Protein AF-A0A820PBW8-F1 (afdb_monomer_lite)

Sequence (135 aa):
ANCTGKIYVFSTTLPIAVAPGKLSNRDDKKLLGTDKEKVLLAPINNVYTKLGEECAQNGCAVDLFVFPNNYLDIATIGEVCRVSGGQIYKFNYFSIENDGERLLDDLKRNFQRSTAFDALMRVRTSSGIRPIDFL

InterPro domains:
  IPR006896 Sec23/Sec24, trunk domain [PF04811] (2-111)
  IPR036465 von Willebrand factor A-like domain superfamily [G3DSA:3.40.50.410] (1-113)
  IPR036465 von Willebrand factor A-like domain superfamily [SSF53300] (2-107)
  IPR050550 SEC23/SEC24 family, SEC24 subfamily [PTHR13803] (3-134)

Structure (mmCIF, N/CA/C/O backbone):
data_AF-A0A820PBW8-F1
#
_entry.id   AF-A0A820PBW8-F1
#
loop_
_atom_site.group_PDB
_atom_site.id
_atom_site.type_symbol
_atom_site.label_atom_id
_atom_site.label_alt_id
_atom_site.label_comp_id
_atom_site.label_asym_id
_atom_site.label_entity_id
_atom_site.label_seq_id
_atom_site.pdbx_PDB_ins_code
_atom_site.Cartn_x
_atom_site.Cartn_y
_atom_site.Cartn_z
_atom_site.occupancy
_atom_site.B_iso_or_equiv
_atom_site.auth_seq_id
_atom_site.auth_comp_id
_atom_site.auth_asym_id
_atom_site.auth_atom_id
_atom_site.pdbx_PDB_model_num
ATOM 1 N N . ALA A 1 1 ? -24.339 -0.159 -0.307 1.00 50.66 1 ALA A N 1
ATOM 2 C CA . ALA A 1 1 ? -24.122 -0.917 0.940 1.00 50.66 1 ALA A CA 1
ATOM 3 C C . ALA A 1 1 ? -23.081 -0.163 1.754 1.00 50.66 1 ALA A C 1
ATOM 5 O O . ALA A 1 1 ? -22.103 0.266 1.161 1.00 50.66 1 ALA A O 1
ATOM 6 N N . ASN A 1 2 ? -23.328 0.074 3.044 1.00 76.88 2 ASN A N 1
ATOM 7 C CA . ASN A 1 2 ? -22.437 0.839 3.922 1.00 76.88 2 ASN A CA 1
ATOM 8 C C . ASN A 1 2 ? -21.607 -0.153 4.753 1.00 76.88 2 ASN A C 1
ATOM 10 O O . ASN A 1 2 ? -21.951 -0.448 5.894 1.00 76.88 2 ASN A O 1
ATOM 14 N N . CYS A 1 3 ? -20.622 -0.790 4.119 1.00 91.50 3 CYS A N 1
ATOM 15 C CA . CYS A 1 3 ? -19.820 -1.855 4.718 1.00 91.50 3 CYS A CA 1
ATOM 16 C C . CYS A 1 3 ? -18.333 -1.517 4.657 1.00 91.50 3 CYS A C 1
ATOM 18 O O . CYS A 1 3 ? -17.863 -0.923 3.688 1.00 91.50 3 CYS A O 1
ATOM 20 N N . THR A 1 4 ? -17.607 -1.950 5.680 1.00 96.12 4 THR A N 1
ATOM 21 C CA . THR A 1 4 ? -16.154 -1.835 5.765 1.00 96.12 4 THR A CA 1
ATOM 22 C C . THR A 1 4 ? -15.489 -2.942 4.948 1.00 96.12 4 THR A C 1
ATOM 24 O O . THR A 1 4 ? -16.124 -3.948 4.610 1.00 96.12 4 THR A O 1
ATOM 27 N N . GLY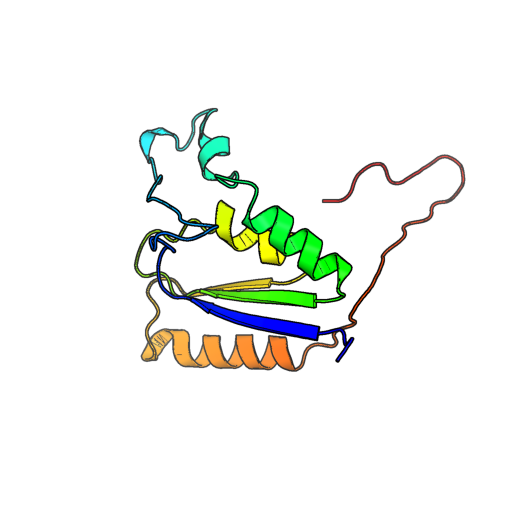 A 1 5 ? -14.217 -2.774 4.590 1.00 95.62 5 GLY A N 1
ATOM 28 C CA . GLY A 1 5 ? -13.552 -3.782 3.774 1.00 95.62 5 GLY A CA 1
ATOM 29 C C . GLY A 1 5 ? -12.132 -3.455 3.349 1.00 95.62 5 GLY A C 1
ATOM 30 O O . GLY A 1 5 ? -11.475 -2.553 3.868 1.00 95.62 5 GLY A O 1
ATOM 31 N N . LYS A 1 6 ? -11.645 -4.251 2.396 1.00 96.56 6 LYS A N 1
ATOM 32 C CA . LYS A 1 6 ? -10.300 -4.155 1.834 1.00 96.56 6 LYS A CA 1
ATOM 33 C C . LYS A 1 6 ? -10.353 -4.228 0.316 1.00 96.56 6 LYS A C 1
ATOM 35 O O . LYS A 1 6 ? -11.017 -5.108 -0.228 1.00 96.56 6 LYS A O 1
ATOM 40 N N . ILE A 1 7 ? -9.616 -3.351 -0.352 1.00 97.19 7 ILE A N 1
ATOM 41 C CA . ILE A 1 7 ? -9.431 -3.363 -1.802 1.00 97.19 7 ILE A CA 1
ATOM 42 C C . ILE A 1 7 ? -8.041 -3.919 -2.103 1.00 97.19 7 ILE A C 1
ATOM 44 O O . ILE A 1 7 ? -7.043 -3.412 -1.597 1.00 97.19 7 ILE A O 1
ATOM 48 N N . TYR A 1 8 ? -7.986 -4.941 -2.953 1.00 97.81 8 TYR A N 1
ATOM 49 C CA . TYR A 1 8 ? -6.746 -5.506 -3.478 1.00 97.81 8 TYR A CA 1
ATOM 50 C C . TYR A 1 8 ? -6.507 -4.943 -4.878 1.00 97.81 8 TYR A C 1
ATOM 52 O O . TYR A 1 8 ? -7.243 -5.260 -5.813 1.00 97.81 8 TYR A O 1
ATOM 60 N N . VAL A 1 9 ? -5.500 -4.086 -5.022 1.00 97.88 9 VAL A N 1
ATOM 61 C CA . VAL A 1 9 ? -5.174 -3.420 -6.285 1.00 97.88 9 VAL A CA 1
ATOM 62 C C . VAL A 1 9 ? -3.928 -4.053 -6.882 1.00 97.88 9 VAL A C 1
ATOM 64 O O . VAL A 1 9 ? -2.881 -4.076 -6.246 1.00 97.88 9 VAL A O 1
ATOM 67 N N . PHE A 1 10 ? -4.022 -4.512 -8.127 1.00 97.75 10 PHE A N 1
ATOM 68 C CA . PHE A 1 10 ? -2.895 -5.057 -8.882 1.00 97.75 10 PHE A CA 1
ATOM 69 C C . PHE A 1 10 ? -2.489 -4.049 -9.962 1.00 97.75 10 PHE A C 1
ATOM 71 O O . PHE A 1 10 ? -3.317 -3.675 -10.791 1.00 97.75 10 PHE A O 1
ATOM 78 N N . SER A 1 11 ? -1.241 -3.577 -9.944 1.00 95.75 11 SER A N 1
ATOM 79 C CA . SER A 1 11 ? -0.758 -2.537 -10.866 1.00 95.75 11 SER A CA 1
ATOM 80 C C . SER A 1 11 ? 0.656 -2.816 -11.372 1.00 95.75 11 SER A C 1
ATOM 82 O O . SER A 1 11 ? 1.494 -3.361 -10.662 1.00 95.75 11 SER A O 1
ATOM 84 N N . THR A 1 12 ? 0.947 -2.444 -12.613 1.00 95.31 12 THR A N 1
ATOM 85 C CA . THR A 1 12 ? 2.209 -2.793 -13.294 1.00 95.31 12 THR A CA 1
ATOM 86 C C . THR A 1 12 ? 3.031 -1.567 -13.690 1.00 95.31 12 THR A C 1
ATOM 88 O O . THR A 1 12 ? 4.261 -1.618 -13.708 1.00 95.31 12 THR A O 1
ATOM 91 N N . THR A 1 13 ? 2.377 -0.447 -14.000 1.00 95.25 13 THR A N 1
ATOM 92 C CA . THR A 1 13 ? 3.006 0.706 -14.661 1.00 95.25 13 THR A CA 1
ATOM 93 C C . THR A 1 13 ? 2.655 2.029 -14.001 1.00 95.25 13 THR A C 1
ATOM 95 O O . THR A 1 13 ? 1.604 2.166 -13.376 1.00 95.25 13 THR A O 1
ATOM 98 N N . LEU A 1 14 ? 3.521 3.030 -14.199 1.00 96.12 14 LEU A N 1
ATOM 99 C CA . LEU A 1 14 ? 3.303 4.391 -13.715 1.00 96.12 14 LEU A CA 1
ATOM 100 C C . LEU A 1 14 ? 1.960 4.945 -14.242 1.00 96.12 14 LEU A C 1
ATOM 102 O O . LEU A 1 14 ? 1.743 4.920 -15.457 1.00 96.12 14 LEU A O 1
ATOM 106 N N . PRO A 1 15 ? 1.070 5.469 -13.377 1.00 94.69 15 PRO A N 1
ATOM 107 C CA . PRO A 1 15 ? -0.195 6.069 -13.804 1.00 94.69 15 PRO A CA 1
ATOM 108 C C . PRO A 1 15 ? 0.019 7.378 -14.588 1.00 94.69 15 PRO A C 1
ATOM 110 O O . PRO A 1 15 ? 0.075 8.459 -14.011 1.00 94.69 15 PRO A O 1
ATOM 113 N N . ILE A 1 16 ? 0.144 7.300 -15.916 1.00 95.81 16 ILE A N 1
ATOM 114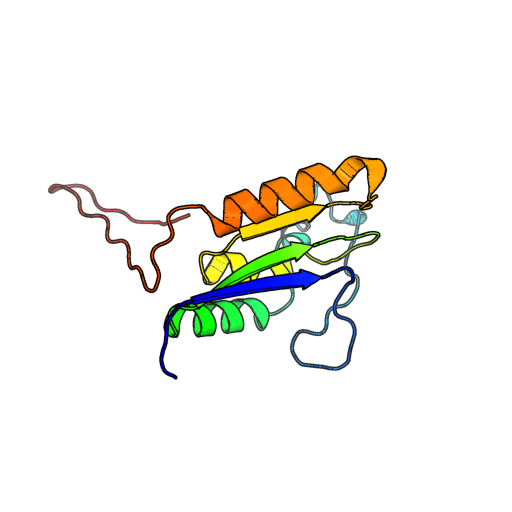 C CA . ILE A 1 16 ? 0.430 8.466 -16.784 1.00 95.81 16 ILE A CA 1
ATOM 115 C C . ILE A 1 16 ? -0.801 9.064 -17.480 1.00 95.81 16 ILE A C 1
ATOM 117 O O . ILE A 1 16 ? -0.708 10.136 -18.088 1.00 95.81 16 ILE A O 1
ATOM 121 N N . ALA A 1 17 ? -1.941 8.371 -17.426 1.00 95.44 17 ALA A N 1
ATOM 122 C CA . ALA A 1 17 ? -3.175 8.811 -18.067 1.00 95.44 17 ALA A CA 1
ATOM 123 C C . ALA A 1 17 ? -3.635 10.170 -17.513 1.00 95.44 17 ALA A C 1
ATOM 125 O O . ALA A 1 17 ? -3.396 10.501 -16.352 1.00 95.44 17 ALA A O 1
ATOM 126 N N . VAL A 1 18 ? -4.291 10.976 -18.353 1.00 95.44 18 VAL A N 1
ATOM 127 C CA . VAL A 1 18 ? -4.800 12.295 -17.952 1.00 95.44 18 VAL A CA 1
ATOM 128 C C . VAL A 1 18 ? -6.035 12.111 -17.071 1.00 95.44 18 VAL A C 1
ATOM 130 O O . VAL A 1 18 ? -7.156 12.019 -17.559 1.00 95.44 18 VAL A O 1
ATOM 133 N N . ALA A 1 19 ? -5.798 12.026 -15.767 1.00 93.81 19 ALA A N 1
ATOM 134 C CA . ALA A 1 19 ? -6.799 11.853 -14.724 1.00 93.81 19 ALA A CA 1
ATOM 135 C C . ALA A 1 19 ? -6.261 12.406 -13.387 1.00 93.81 19 ALA A C 1
ATOM 137 O O . ALA A 1 19 ? -5.052 12.659 -13.267 1.00 93.81 19 ALA A O 1
ATOM 138 N N . PRO A 1 20 ? -7.114 12.587 -12.362 1.00 93.25 20 PRO A N 1
ATOM 139 C CA . PRO A 1 20 ? -6.642 12.819 -11.001 1.00 93.25 20 PRO A CA 1
ATOM 140 C C . PRO A 1 20 ? -5.643 11.732 -10.582 1.00 93.25 20 PRO A C 1
ATOM 142 O O . PRO A 1 20 ? -5.883 10.548 -10.796 1.00 93.25 20 PRO A O 1
ATOM 145 N N . GLY A 1 21 ? -4.503 12.135 -10.019 1.00 93.44 21 GLY A N 1
ATOM 146 C CA . GLY A 1 21 ? -3.441 11.201 -9.632 1.00 93.44 21 GLY A CA 1
ATOM 147 C C . GLY A 1 21 ? -2.456 10.839 -10.748 1.00 93.44 21 GLY A C 1
ATOM 148 O O . GLY A 1 21 ? -1.605 9.979 -10.519 1.00 93.44 21 GLY A O 1
ATOM 149 N N . LYS A 1 22 ? -2.517 11.500 -11.917 1.00 95.81 22 LYS A N 1
ATOM 150 C CA . LYS A 1 22 ? -1.475 11.412 -12.955 1.00 95.81 22 LYS A CA 1
ATOM 151 C C . LYS A 1 22 ? -0.087 11.674 -12.366 1.00 95.81 22 LYS A C 1
ATOM 153 O O . LYS A 1 22 ? 0.121 12.678 -11.684 1.00 95.81 22 LYS A O 1
ATOM 158 N N . LEU A 1 23 ? 0.867 10.819 -12.719 1.00 95.44 23 LEU A N 1
ATOM 159 C CA . LEU A 1 23 ? 2.276 10.928 -12.360 1.00 95.44 23 LEU A CA 1
ATOM 160 C C . LEU A 1 23 ? 3.159 11.053 -13.605 1.00 95.44 23 LEU A C 1
ATOM 162 O O . LEU A 1 23 ? 2.778 10.710 -14.725 1.00 95.44 23 LEU A O 1
ATOM 166 N N . SER A 1 24 ? 4.366 11.560 -13.388 1.00 93.88 24 SER A N 1
ATOM 167 C CA . SER A 1 24 ? 5.440 11.642 -14.375 1.00 93.88 24 SER A CA 1
ATOM 168 C C . SER A 1 24 ? 6.699 11.008 -13.803 1.00 93.88 24 SER A C 1
ATOM 170 O O . SER A 1 24 ? 6.889 10.996 -12.587 1.00 93.88 24 SER A O 1
ATOM 172 N N . ASN A 1 25 ? 7.577 10.499 -14.667 1.00 93.56 25 ASN A N 1
ATOM 173 C CA . ASN A 1 25 ? 8.862 9.989 -14.208 1.00 93.56 25 ASN A CA 1
ATOM 174 C C . ASN A 1 25 ? 9.709 11.153 -13.669 1.00 93.56 25 ASN A C 1
ATOM 176 O O . ASN A 1 25 ? 10.054 12.065 -14.419 1.00 93.56 25 ASN A O 1
ATOM 180 N N . ARG A 1 26 ? 9.992 11.121 -12.366 1.00 92.19 26 ARG A N 1
ATOM 181 C CA . ARG A 1 26 ? 10.776 12.129 -11.638 1.00 92.19 26 ARG A CA 1
ATOM 182 C C . ARG A 1 26 ? 12.037 11.544 -11.002 1.00 92.19 26 ARG A C 1
ATOM 184 O O . ARG A 1 26 ? 12.611 12.173 -10.120 1.00 92.19 26 ARG A O 1
ATOM 191 N N . ASP A 1 27 ? 12.410 10.325 -11.385 1.00 89.38 27 ASP A N 1
ATOM 192 C CA . ASP A 1 27 ? 13.617 9.684 -10.882 1.00 89.38 27 ASP A CA 1
ATOM 193 C C . ASP A 1 27 ? 14.844 10.499 -11.314 1.00 89.38 27 ASP A C 1
ATOM 195 O O . ASP A 1 27 ? 15.148 10.604 -12.504 1.00 89.38 27 ASP A O 1
ATOM 199 N N . ASP A 1 28 ? 15.521 11.118 -10.346 1.00 91.31 28 ASP A N 1
ATOM 200 C CA . ASP A 1 28 ? 16.708 11.935 -10.583 1.00 91.31 28 ASP A CA 1
ATOM 201 C C . ASP A 1 28 ? 17.874 11.427 -9.736 1.00 91.31 28 ASP A C 1
ATOM 203 O O . ASP A 1 28 ? 18.054 11.785 -8.569 1.00 91.31 28 ASP A O 1
ATOM 207 N N . LYS A 1 29 ? 18.721 10.613 -10.372 1.00 90.62 29 LYS A N 1
ATOM 208 C CA . LYS A 1 29 ? 19.909 10.020 -9.747 1.00 90.62 29 LYS A CA 1
ATOM 209 C C . LYS A 1 29 ? 20.893 11.057 -9.201 1.00 90.62 29 LYS A C 1
ATOM 211 O O . LYS A 1 29 ? 21.706 10.707 -8.354 1.00 90.62 29 LYS A O 1
ATOM 216 N N . LYS A 1 30 ? 20.840 12.315 -9.657 1.00 93.75 30 LYS A N 1
ATOM 217 C CA . LYS A 1 30 ? 21.724 13.388 -9.170 1.00 93.75 30 LYS A CA 1
ATOM 218 C C . LYS A 1 30 ? 21.386 13.835 -7.750 1.00 93.75 30 LYS A C 1
ATOM 220 O O . LYS A 1 30 ? 22.217 14.475 -7.113 1.00 93.75 30 LYS A O 1
ATOM 225 N N . LEU A 1 31 ? 20.174 13.546 -7.276 1.00 92.56 31 LEU A N 1
ATOM 226 C CA . LEU A 1 31 ? 19.727 13.931 -5.938 1.00 92.56 31 LEU A CA 1
ATOM 227 C C . LEU A 1 31 ? 20.103 12.901 -4.869 1.00 92.56 31 LEU A C 1
ATOM 229 O O . LEU A 1 31 ? 20.061 13.241 -3.688 1.00 92.56 31 LEU A O 1
ATOM 233 N N . LEU A 1 32 ? 20.471 11.678 -5.259 1.00 92.19 32 LEU A N 1
ATOM 234 C CA . LEU A 1 32 ? 20.837 10.609 -4.327 1.00 92.19 32 LEU A CA 1
ATOM 235 C C . LEU A 1 32 ? 22.081 10.995 -3.518 1.00 92.19 32 LEU A C 1
ATOM 237 O O . LEU A 1 32 ? 23.071 11.463 -4.080 1.00 92.19 32 LEU A O 1
ATOM 241 N N . GLY A 1 33 ? 22.031 10.805 -2.199 1.00 92.38 33 GLY A N 1
ATOM 242 C CA . GLY A 1 33 ? 23.104 11.178 -1.278 1.00 92.38 33 GLY A CA 1
ATOM 243 C C . GLY A 1 33 ? 23.213 12.681 -1.000 1.00 92.38 33 GLY A C 1
ATOM 244 O O . GLY A 1 33 ? 24.187 13.113 -0.387 1.00 92.38 33 GLY A O 1
ATOM 245 N N . THR A 1 34 ? 22.243 13.488 -1.442 1.00 96.25 34 THR A N 1
ATOM 246 C CA . THR A 1 34 ? 22.192 14.934 -1.174 1.00 96.25 34 THR A CA 1
ATOM 247 C C . THR A 1 34 ? 21.065 15.279 -0.201 1.00 96.25 34 THR A C 1
ATOM 249 O O . THR A 1 34 ? 20.090 14.541 -0.076 1.00 96.25 34 THR A O 1
ATOM 252 N N . ASP A 1 35 ? 21.097 16.477 0.390 1.00 94.00 35 ASP A N 1
ATOM 253 C CA . ASP A 1 35 ? 20.005 16.990 1.241 1.00 94.00 35 ASP A CA 1
ATOM 254 C C . ASP A 1 35 ? 18.637 17.062 0.532 1.00 94.00 35 ASP A C 1
ATOM 256 O O . ASP A 1 35 ? 17.587 17.201 1.172 1.00 94.00 35 ASP A O 1
ATOM 260 N N . LYS A 1 36 ? 18.637 17.005 -0.806 1.00 93.56 36 LYS A N 1
ATOM 261 C CA . LYS A 1 36 ? 17.438 17.032 -1.648 1.00 93.56 36 LYS A CA 1
ATOM 262 C C . LYS A 1 36 ? 16.879 15.641 -1.9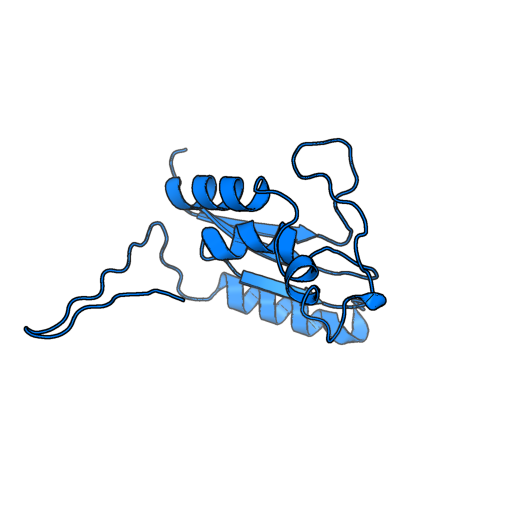55 1.00 93.56 36 LYS A C 1
ATOM 264 O O . LYS A 1 36 ? 15.780 15.570 -2.497 1.00 93.56 36 LYS A O 1
ATOM 269 N N . GLU A 1 37 ? 17.552 14.557 -1.566 1.00 93.31 37 GLU A N 1
ATOM 270 C CA . GLU A 1 37 ? 17.069 13.181 -1.762 1.00 93.31 37 GLU A CA 1
ATOM 271 C C . GLU A 1 37 ? 15.674 12.965 -1.162 1.00 93.31 37 GLU A C 1
ATOM 273 O O . GLU A 1 37 ? 14.823 12.316 -1.767 1.00 93.31 37 GLU A O 1
ATOM 278 N N . LYS A 1 38 ? 15.385 13.611 -0.024 1.00 93.19 38 LYS A N 1
ATOM 279 C CA . LYS A 1 38 ? 14.069 13.583 0.638 1.00 93.19 38 LYS A CA 1
ATOM 280 C C . LYS A 1 38 ? 12.895 13.942 -0.279 1.00 93.19 38 LYS A C 1
ATOM 282 O O . LYS A 1 38 ? 11.780 13.494 -0.042 1.00 93.19 38 LYS A O 1
ATOM 287 N N . VAL A 1 39 ? 13.130 14.727 -1.334 1.00 92.38 39 VAL A N 1
ATOM 288 C CA . VAL A 1 39 ? 12.095 15.099 -2.311 1.00 92.38 39 VAL A CA 1
ATOM 289 C C . VAL A 1 39 ? 11.670 13.898 -3.164 1.00 92.38 39 VAL A C 1
ATOM 291 O O . VAL A 1 39 ? 10.502 13.805 -3.537 1.00 92.38 39 VAL A O 1
ATOM 294 N N . LEU A 1 40 ? 12.580 12.956 -3.439 1.00 92.50 40 LEU A N 1
ATOM 295 C CA . LEU A 1 40 ? 12.274 11.714 -4.160 1.00 92.50 40 LEU A CA 1
ATOM 296 C C . LEU A 1 40 ? 11.459 10.733 -3.306 1.00 92.50 40 LEU A C 1
ATOM 298 O O . LEU A 1 40 ? 10.722 9.913 -3.850 1.00 92.50 40 LEU A O 1
ATOM 302 N N . LEU A 1 41 ? 11.588 10.830 -1.980 1.00 92.38 41 LEU A N 1
ATOM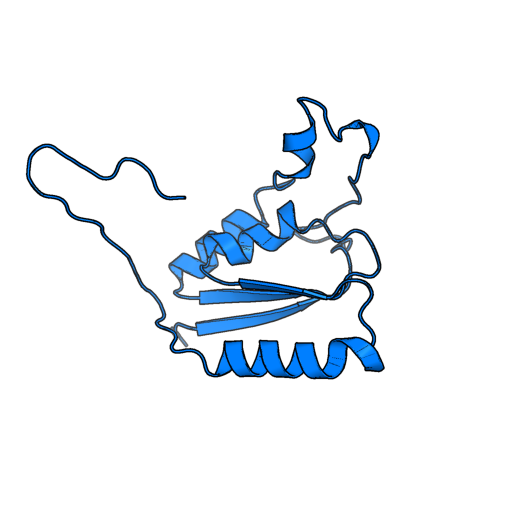 303 C CA . LEU A 1 41 ? 10.899 9.977 -1.009 1.00 92.38 41 LEU A CA 1
ATOM 304 C C . LEU A 1 41 ? 9.541 10.539 -0.565 1.00 92.38 41 LEU A C 1
ATOM 306 O O . LEU A 1 41 ? 8.760 9.825 0.055 1.00 92.38 41 LEU A O 1
ATOM 310 N N . ALA A 1 42 ? 9.251 11.801 -0.885 1.00 93.81 42 ALA A N 1
ATOM 311 C CA . ALA A 1 42 ? 7.974 12.438 -0.593 1.00 93.81 42 ALA A CA 1
ATOM 312 C C . ALA A 1 42 ? 6.985 12.258 -1.758 1.00 93.81 42 ALA A C 1
ATOM 314 O O . ALA A 1 42 ? 7.408 12.295 -2.919 1.00 93.81 42 ALA A O 1
ATOM 315 N N . PRO A 1 43 ? 5.673 12.119 -1.506 1.00 94.44 43 PRO A N 1
ATOM 316 C CA . PRO A 1 43 ? 4.667 12.106 -2.569 1.00 94.44 43 PRO A CA 1
ATOM 317 C C . PRO A 1 43 ? 4.679 13.422 -3.371 1.00 94.44 43 PRO A C 1
ATOM 319 O O . PRO A 1 43 ? 4.882 14.496 -2.809 1.00 94.44 43 PRO A O 1
ATOM 322 N N . ILE A 1 44 ? 4.456 13.360 -4.693 1.00 90.06 44 ILE A N 1
ATOM 323 C CA . ILE A 1 44 ? 4.425 14.568 -5.558 1.00 90.06 44 ILE A CA 1
ATOM 324 C C . ILE A 1 44 ? 3.232 15.465 -5.222 1.00 90.06 44 ILE A C 1
ATOM 326 O O . ILE A 1 44 ? 3.304 16.690 -5.312 1.00 90.06 44 ILE A O 1
ATOM 330 N N . ASN A 1 45 ? 2.097 14.842 -4.919 1.00 87.44 45 ASN A N 1
ATOM 331 C CA . ASN A 1 45 ? 0.835 15.517 -4.682 1.00 87.44 45 ASN A CA 1
ATOM 332 C C . ASN A 1 45 ? 0.040 14.790 -3.596 1.00 87.44 45 ASN A C 1
ATOM 334 O O . ASN A 1 45 ? 0.272 13.617 -3.311 1.00 87.44 45 ASN A O 1
ATOM 338 N N . ASN A 1 46 ? -0.948 15.484 -3.038 1.00 93.94 46 ASN A N 1
ATOM 339 C CA . ASN A 1 46 ? -1.751 14.962 -1.933 1.00 93.94 46 ASN A CA 1
ATOM 340 C C . ASN A 1 46 ? -2.962 14.144 -2.406 1.00 93.94 46 ASN A C 1
ATOM 342 O O . ASN A 1 46 ? -3.838 13.858 -1.597 1.00 93.94 46 ASN A O 1
ATOM 346 N N . VAL A 1 47 ? -3.075 13.804 -3.698 1.00 96.62 47 VAL A N 1
ATOM 347 C CA . VAL A 1 47 ? -4.259 13.091 -4.217 1.00 96.62 47 VAL A CA 1
ATOM 348 C C . VAL A 1 47 ? -4.356 11.700 -3.593 1.00 96.62 47 VAL A C 1
ATOM 350 O O . VAL A 1 47 ? -5.419 11.325 -3.112 1.00 96.62 47 VAL A O 1
ATOM 353 N N . TYR A 1 48 ? -3.243 10.965 -3.535 1.00 97.06 48 TYR A N 1
ATOM 354 C CA . TYR A 1 48 ? -3.205 9.616 -2.961 1.00 97.06 48 TYR A CA 1
ATOM 355 C C . TYR A 1 48 ? -3.321 9.618 -1.434 1.00 97.06 48 TYR A C 1
ATOM 357 O O . TYR A 1 48 ? -3.981 8.743 -0.879 1.00 97.06 48 TYR A O 1
ATOM 365 N N . THR A 1 49 ? -2.748 10.619 -0.759 1.00 97.12 49 THR A N 1
ATOM 366 C CA . THR A 1 49 ? -2.921 10.806 0.690 1.00 97.12 49 THR A CA 1
ATOM 367 C C . THR A 1 49 ? -4.389 11.076 1.025 1.00 97.12 49 THR A C 1
ATOM 369 O O . THR A 1 49 ? -4.952 10.360 1.844 1.00 97.12 49 THR A O 1
ATOM 372 N N . LYS A 1 50 ? -5.047 12.019 0.329 1.00 97.81 50 LYS A N 1
ATOM 373 C CA . LYS A 1 50 ? -6.482 12.312 0.510 1.00 97.81 50 LYS A CA 1
ATOM 374 C C . LYS A 1 50 ? -7.363 11.106 0.212 1.00 97.81 50 LYS A C 1
ATOM 376 O O . LYS A 1 50 ? -8.275 10.816 0.974 1.00 97.81 50 LYS A O 1
ATOM 381 N N . LEU A 1 51 ? -7.057 10.367 -0.855 1.00 97.44 51 LEU A N 1
ATOM 382 C CA . LEU A 1 51 ? -7.762 9.125 -1.160 1.00 97.44 51 LEU A CA 1
ATOM 383 C C . LEU A 1 51 ? -7.616 8.111 -0.015 1.00 97.44 51 LEU A C 1
ATOM 385 O O . LEU A 1 51 ? -8.582 7.447 0.341 1.00 97.44 51 LEU A O 1
ATOM 389 N N . GLY A 1 52 ? -6.428 8.004 0.586 1.00 97.38 52 GLY A N 1
ATOM 390 C CA . GLY A 1 52 ? -6.197 7.159 1.756 1.00 97.38 52 GLY A CA 1
ATOM 391 C C . GLY A 1 52 ? -6.992 7.609 2.986 1.00 97.38 52 GLY A C 1
ATOM 392 O O . GLY A 1 52 ? -7.551 6.763 3.681 1.00 97.38 52 GLY A O 1
ATOM 393 N N . GLU A 1 53 ? -7.092 8.919 3.228 1.00 97.50 53 GLU A N 1
ATOM 394 C CA . GLU A 1 53 ? -7.910 9.498 4.306 1.00 97.50 53 GLU A CA 1
ATOM 395 C C . GLU A 1 53 ? -9.401 9.196 4.101 1.00 97.50 53 GLU A C 1
ATOM 397 O O . GLU A 1 53 ? -10.068 8.740 5.028 1.00 97.50 53 GLU A O 1
ATOM 402 N N . GLU A 1 54 ? -9.915 9.385 2.884 1.00 97.38 54 GLU A N 1
ATOM 403 C CA . GLU A 1 54 ? -11.291 9.035 2.513 1.00 97.38 54 GLU A CA 1
ATOM 404 C C . GLU A 1 54 ? -11.552 7.533 2.692 1.00 97.38 54 GLU A C 1
ATOM 406 O O . GLU A 1 54 ? -12.587 7.141 3.233 1.00 97.38 54 GLU A O 1
ATOM 411 N N . CYS A 1 55 ? -10.602 6.680 2.296 1.00 97.19 55 CYS A N 1
ATOM 412 C CA . CYS A 1 55 ? -10.691 5.238 2.516 1.00 97.19 55 CYS A CA 1
ATOM 413 C C . CYS A 1 55 ? -10.785 4.913 4.014 1.00 97.19 55 CYS A C 1
ATOM 415 O O . CYS A 1 55 ? -11.709 4.211 4.429 1.00 97.19 55 CYS A O 1
ATOM 417 N N . ALA A 1 56 ? -9.892 5.475 4.834 1.00 96.12 56 ALA A N 1
ATOM 418 C CA . ALA A 1 56 ? -9.878 5.258 6.279 1.00 96.12 56 ALA A CA 1
ATOM 419 C C . ALA A 1 56 ? -11.189 5.708 6.947 1.00 96.12 56 ALA A C 1
ATOM 421 O O . ALA A 1 56 ? -11.743 4.973 7.761 1.00 96.12 56 ALA A O 1
ATOM 422 N N . GLN A 1 57 ? -11.730 6.868 6.556 1.00 95.94 57 GLN A N 1
ATOM 423 C CA . GLN A 1 57 ? -13.008 7.386 7.064 1.00 95.94 57 GLN A CA 1
ATOM 424 C C . GLN A 1 57 ? -14.204 6.477 6.755 1.00 95.94 57 GLN A C 1
ATOM 426 O O . GLN A 1 57 ? -15.194 6.500 7.481 1.00 95.94 57 GLN A O 1
ATOM 431 N N . ASN A 1 58 ? -14.118 5.679 5.690 1.00 95.75 58 ASN A N 1
ATOM 432 C CA . ASN A 1 58 ? -15.158 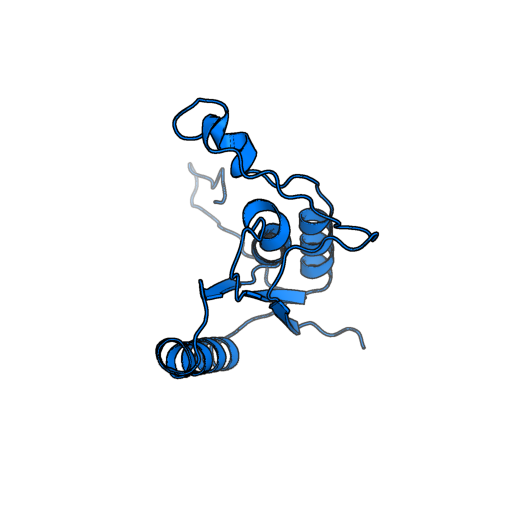4.735 5.285 1.00 95.75 58 ASN A CA 1
ATOM 433 C C . ASN A 1 58 ? -14.838 3.286 5.702 1.00 95.75 58 ASN A C 1
ATOM 435 O O . ASN A 1 58 ? -15.452 2.346 5.195 1.00 95.75 58 ASN A O 1
ATOM 439 N N . GLY A 1 59 ? -13.861 3.078 6.595 1.00 95.75 59 GLY A N 1
ATOM 440 C CA . GLY A 1 59 ? -13.452 1.746 7.047 1.00 95.75 59 GLY A CA 1
ATOM 441 C C . GLY A 1 59 ? -12.923 0.855 5.916 1.00 95.75 59 GLY A C 1
ATOM 442 O O . GLY A 1 59 ? -13.078 -0.368 5.959 1.00 95.75 59 GLY A O 1
ATOM 443 N N . CYS A 1 60 ? -12.333 1.463 4.887 1.00 96.94 60 CYS A N 1
ATOM 444 C CA . CYS A 1 60 ? -11.755 0.794 3.732 1.00 96.94 60 CYS A CA 1
ATOM 445 C C . CYS A 1 60 ? -10.224 0.838 3.802 1.00 96.94 60 CYS A C 1
ATOM 447 O O . CYS A 1 60 ? -9.634 1.912 3.864 1.00 96.94 60 CYS A O 1
ATOM 449 N N . ALA A 1 61 ? -9.576 -0.323 3.733 1.00 97.00 61 ALA A N 1
ATOM 450 C CA . ALA A 1 61 ? -8.126 -0.435 3.572 1.00 97.00 61 ALA A CA 1
ATOM 451 C C . ALA A 1 61 ? -7.758 -0.739 2.112 1.00 97.00 61 ALA A C 1
ATOM 453 O O . ALA A 1 61 ? -8.486 -1.455 1.424 1.00 97.00 61 ALA A O 1
ATOM 454 N N . VAL A 1 62 ? -6.615 -0.247 1.638 1.00 98.25 62 VAL A N 1
ATOM 455 C CA . VAL A 1 62 ? -6.123 -0.519 0.277 1.00 98.25 62 VAL A CA 1
ATOM 456 C C . VAL A 1 62 ? -4.797 -1.259 0.346 1.00 98.25 62 VAL A C 1
ATOM 458 O O . VAL A 1 62 ? -3.826 -0.721 0.865 1.00 98.25 62 VAL A O 1
ATOM 461 N N . ASP A 1 63 ? -4.732 -2.457 -0.230 1.00 98.25 63 ASP A N 1
ATOM 462 C CA . ASP A 1 63 ? -3.491 -3.209 -0.412 1.00 98.25 63 ASP A CA 1
ATOM 463 C C . ASP A 1 63 ? -3.056 -3.158 -1.884 1.00 98.25 63 ASP A C 1
ATOM 465 O O . ASP A 1 63 ? -3.837 -3.465 -2.787 1.00 98.25 63 ASP A O 1
ATOM 469 N N . LEU A 1 64 ? -1.800 -2.786 -2.130 1.00 98.12 64 LEU A N 1
ATOM 470 C CA . LEU A 1 64 ? -1.213 -2.667 -3.463 1.00 98.12 64 LEU A CA 1
ATOM 471 C C . LEU A 1 64 ? -0.288 -3.848 -3.754 1.00 98.12 64 LEU A C 1
ATOM 473 O O . LEU A 1 64 ? 0.708 -4.046 -3.069 1.00 98.12 64 LEU A O 1
ATOM 477 N N . PHE A 1 65 ? -0.566 -4.576 -4.826 1.00 98.31 65 PHE A N 1
ATOM 478 C CA . PHE A 1 65 ? 0.320 -5.558 -5.440 1.00 98.31 65 PHE A CA 1
ATOM 479 C C . PHE A 1 65 ? 0.883 -4.943 -6.716 1.00 98.31 65 PHE A C 1
ATOM 481 O O . PHE A 1 65 ? 0.156 -4.703 -7.681 1.00 98.31 65 PHE A O 1
ATOM 488 N N . VAL A 1 66 ? 2.175 -4.634 -6.708 1.00 97.94 66 VAL A N 1
ATOM 489 C CA . VAL A 1 66 ? 2.832 -3.911 -7.792 1.00 97.94 66 VAL A CA 1
ATOM 490 C C . VAL A 1 66 ? 3.907 -4.743 -8.475 1.00 97.94 66 VAL A C 1
ATOM 492 O O . VAL A 1 66 ? 4.750 -5.349 -7.813 1.00 97.94 66 VAL A O 1
ATOM 495 N N . PHE A 1 67 ? 3.910 -4.706 -9.806 1.00 97.62 67 PHE A N 1
ATOM 496 C CA . PHE A 1 67 ? 4.804 -5.491 -10.665 1.00 97.62 67 PHE A CA 1
ATOM 497 C C . PHE A 1 67 ? 5.611 -4.581 -11.610 1.00 97.62 67 PHE A C 1
ATOM 499 O O . PHE A 1 67 ? 5.411 -4.615 -12.828 1.00 97.62 67 PHE A O 1
ATOM 506 N N . PRO A 1 68 ? 6.462 -3.684 -11.077 1.00 96.06 68 PRO A N 1
ATOM 507 C CA . PRO A 1 68 ? 7.180 -2.722 -11.898 1.00 96.06 68 PRO A CA 1
ATOM 508 C C . PRO A 1 68 ? 8.302 -3.373 -12.717 1.00 96.06 68 PRO A C 1
ATOM 510 O O . PRO A 1 68 ? 9.217 -3.983 -12.165 1.00 96.06 68 PRO A O 1
ATOM 513 N N . ASN A 1 69 ? 8.291 -3.116 -14.027 1.00 94.75 69 ASN A N 1
ATOM 514 C CA . ASN A 1 69 ? 9.457 -3.294 -14.911 1.00 94.75 69 ASN A CA 1
ATOM 515 C C . ASN A 1 69 ? 10.244 -1.987 -15.113 1.00 94.75 69 ASN A C 1
ATOM 517 O O . ASN A 1 69 ? 11.284 -1.976 -15.757 1.00 94.75 69 ASN A O 1
ATOM 521 N N . ASN A 1 70 ? 9.715 -0.872 -14.607 1.00 93.88 70 ASN A N 1
ATOM 522 C CA . ASN A 1 70 ? 10.273 0.473 -14.702 1.00 93.88 70 ASN A CA 1
ATOM 523 C C . ASN A 1 70 ? 9.861 1.283 -13.462 1.00 93.88 70 ASN A C 1
ATOM 525 O O . ASN A 1 70 ? 9.124 0.795 -12.603 1.00 93.88 70 ASN A O 1
ATOM 529 N N . TYR A 1 71 ? 10.313 2.534 -13.374 1.00 93.81 71 TYR A N 1
ATOM 530 C CA . TYR A 1 71 ? 9.920 3.458 -12.309 1.00 93.81 71 TYR A CA 1
ATOM 531 C C . TYR A 1 71 ? 8.386 3.565 -12.160 1.00 93.81 71 TYR A C 1
ATOM 533 O O . TYR A 1 71 ? 7.679 3.783 -13.143 1.00 93.81 71 TYR A O 1
ATOM 541 N N . LEU A 1 72 ? 7.888 3.424 -10.923 1.00 94.00 72 LEU A N 1
ATOM 542 C CA . LEU A 1 72 ? 6.454 3.395 -10.579 1.00 94.00 72 LEU A CA 1
ATOM 543 C C . LEU A 1 72 ? 6.039 4.492 -9.576 1.00 94.00 72 LEU A C 1
ATOM 545 O O . LEU A 1 72 ? 4.855 4.670 -9.324 1.00 94.00 72 LEU A O 1
ATOM 549 N N . ASP A 1 73 ? 7.001 5.231 -9.016 1.00 95.56 73 ASP A N 1
ATOM 550 C CA . ASP A 1 73 ? 6.778 6.234 -7.962 1.00 95.56 73 ASP A CA 1
ATOM 551 C C . ASP A 1 73 ? 5.996 5.709 -6.737 1.00 95.56 73 ASP A C 1
ATOM 553 O O . ASP A 1 73 ? 4.931 6.212 -6.369 1.00 95.56 73 ASP A O 1
ATOM 557 N N . ILE A 1 74 ? 6.550 4.682 -6.077 1.00 95.94 74 ILE A N 1
ATOM 558 C CA . ILE A 1 74 ? 5.971 4.085 -4.857 1.00 95.94 74 ILE A CA 1
ATOM 559 C C . ILE A 1 74 ? 5.778 5.122 -3.744 1.00 95.94 74 ILE A C 1
ATOM 561 O O . ILE A 1 74 ? 4.814 5.014 -2.994 1.00 95.94 74 ILE A O 1
ATOM 565 N N . ALA A 1 75 ? 6.654 6.128 -3.662 1.00 95.62 75 ALA A N 1
ATOM 566 C CA . ALA A 1 75 ? 6.544 7.208 -2.684 1.00 95.62 75 ALA A CA 1
ATOM 567 C C . ALA A 1 75 ? 5.216 7.971 -2.803 1.00 95.62 75 ALA A C 1
ATOM 569 O O . ALA A 1 75 ? 4.680 8.419 -1.797 1.00 95.62 75 ALA A O 1
ATOM 570 N N . THR A 1 76 ? 4.666 8.091 -4.017 1.00 96.69 76 THR A N 1
ATOM 571 C CA . THR A 1 76 ? 3.373 8.747 -4.233 1.00 96.69 76 THR A CA 1
ATOM 572 C C . THR A 1 76 ? 2.207 7.768 -4.131 1.00 96.69 76 THR A C 1
ATOM 574 O O . THR A 1 76 ? 1.287 7.997 -3.349 1.00 96.69 76 THR A O 1
ATOM 577 N N . ILE A 1 77 ? 2.220 6.666 -4.891 1.00 96.69 77 ILE A N 1
ATOM 578 C CA . ILE A 1 77 ? 1.056 5.760 -4.929 1.00 96.69 77 ILE A CA 1
ATOM 579 C C . ILE A 1 77 ? 0.882 4.964 -3.633 1.00 96.69 77 ILE A C 1
ATOM 581 O O . ILE A 1 77 ? -0.232 4.572 -3.304 1.00 96.69 77 ILE A O 1
ATOM 585 N N . GLY A 1 78 ? 1.965 4.735 -2.887 1.00 97.06 78 GLY A N 1
ATOM 586 C CA . GLY A 1 78 ? 1.953 3.988 -1.633 1.00 97.06 78 GLY A CA 1
ATOM 587 C C . GLY A 1 78 ? 1.279 4.722 -0.474 1.00 97.06 78 GLY A C 1
ATOM 588 O O . GLY A 1 78 ? 0.888 4.078 0.499 1.00 97.06 78 GLY A O 1
ATOM 589 N N . GLU A 1 79 ? 1.080 6.039 -0.588 1.00 97.44 79 GLU A N 1
ATOM 590 C CA . GLU A 1 79 ? 0.398 6.843 0.432 1.00 97.44 79 GLU A CA 1
ATOM 591 C C . GLU A 1 79 ? -1.010 6.327 0.729 1.00 97.44 79 GLU A C 1
ATOM 593 O O . GLU A 1 79 ? -1.415 6.298 1.890 1.00 97.44 79 GLU A O 1
ATOM 598 N N . VAL A 1 80 ? -1.733 5.844 -0.290 1.00 97.69 80 VAL A N 1
ATOM 599 C CA . VAL A 1 80 ? -3.081 5.295 -0.090 1.00 97.69 80 VAL A CA 1
ATOM 600 C C . VAL A 1 80 ? -3.053 4.087 0.848 1.00 97.69 80 VAL A C 1
ATOM 602 O O . VAL A 1 80 ? -3.894 3.987 1.738 1.00 97.69 80 VAL A O 1
ATOM 605 N N . CYS A 1 81 ? -2.058 3.203 0.717 1.00 97.56 81 CYS A N 1
ATOM 606 C CA . CYS A 1 81 ? -1.883 2.057 1.607 1.00 97.56 81 CYS A CA 1
ATOM 607 C C . CYS A 1 81 ? -1.476 2.511 3.004 1.00 97.56 81 CYS A C 1
ATOM 609 O O . CYS A 1 81 ? -2.056 2.051 3.983 1.00 97.56 81 CYS A O 1
ATOM 611 N N . ARG A 1 82 ? -0.502 3.428 3.097 1.00 96.31 82 ARG A N 1
ATOM 612 C CA . ARG A 1 82 ? 0.021 3.920 4.378 1.00 96.31 82 ARG A CA 1
ATOM 613 C C . ARG A 1 82 ? -1.087 4.532 5.233 1.00 96.31 82 ARG A C 1
ATOM 615 O O . ARG A 1 82 ? -1.208 4.194 6.404 1.00 96.31 82 ARG A O 1
ATOM 622 N N . VAL A 1 83 ? -1.899 5.408 4.645 1.00 96.44 83 VAL A N 1
ATOM 623 C CA . VAL A 1 83 ? -2.943 6.142 5.372 1.00 96.44 83 VAL A CA 1
ATOM 624 C C . VAL A 1 83 ? -4.166 5.267 5.663 1.00 96.44 83 VAL A C 1
ATOM 626 O O . VAL A 1 83 ? -4.758 5.394 6.730 1.00 96.44 83 VAL A O 1
ATOM 629 N N . SER A 1 84 ? -4.524 4.342 4.767 1.00 97.00 84 SER A N 1
ATOM 630 C CA . SER A 1 84 ? -5.679 3.447 4.964 1.00 97.00 84 SER A CA 1
ATOM 631 C C . SER A 1 84 ? -5.383 2.187 5.797 1.00 97.00 84 SER A C 1
ATOM 633 O O . SER A 1 84 ? -6.263 1.347 5.976 1.00 97.00 84 SER A O 1
ATOM 635 N N . GLY A 1 85 ? -4.155 2.022 6.307 1.00 95.69 85 GLY A N 1
ATOM 636 C CA . GLY A 1 85 ? -3.750 0.848 7.096 1.00 95.69 85 GLY A CA 1
ATOM 637 C C . GLY A 1 85 ? -3.528 -0.427 6.270 1.00 95.69 85 GLY A C 1
ATOM 638 O O . GLY A 1 85 ? -3.546 -1.538 6.808 1.00 95.69 85 GLY A O 1
ATOM 639 N N . GLY A 1 86 ? -3.337 -0.282 4.961 1.00 96.56 86 GLY A N 1
ATOM 640 C CA . GLY A 1 86 ? -3.047 -1.374 4.044 1.00 96.56 86 GLY A CA 1
ATOM 641 C C . GLY A 1 86 ? -1.558 -1.695 3.907 1.00 96.56 86 GLY A C 1
ATOM 642 O O . GLY A 1 86 ? -0.736 -1.326 4.745 1.00 96.56 86 GLY A O 1
ATOM 643 N N . GLN A 1 87 ? -1.205 -2.448 2.869 1.00 96.81 87 GLN A N 1
ATOM 644 C CA . GLN A 1 87 ? 0.127 -3.015 2.637 1.00 96.81 87 GLN A CA 1
ATOM 645 C C . GLN A 1 87 ? 0.543 -2.908 1.168 1.00 96.81 87 GLN A C 1
ATOM 647 O O . GLN A 1 87 ? -0.297 -2.918 0.273 1.00 96.81 87 GLN A O 1
ATOM 652 N N . ILE A 1 88 ? 1.853 -2.863 0.917 1.00 98.06 88 ILE A N 1
ATOM 653 C CA . ILE A 1 88 ? 2.424 -2.830 -0.434 1.00 98.06 88 ILE A CA 1
ATOM 654 C C . ILE A 1 88 ? 3.271 -4.087 -0.648 1.00 98.06 88 ILE A C 1
ATOM 656 O O . ILE A 1 88 ? 4.221 -4.338 0.090 1.00 98.06 88 ILE A O 1
ATOM 660 N N . TYR A 1 89 ? 2.961 -4.838 -1.698 1.00 98.00 89 TYR A N 1
ATOM 661 C CA . TYR A 1 89 ? 3.682 -6.017 -2.163 1.00 98.00 89 TYR A CA 1
ATOM 662 C C . TYR A 1 89 ? 4.335 -5.680 -3.493 1.00 98.00 89 TYR A C 1
ATOM 664 O O . TYR A 1 89 ? 3.644 -5.407 -4.471 1.00 98.00 89 TYR A O 1
ATOM 672 N N . LYS A 1 90 ? 5.666 -5.659 -3.535 1.00 97.50 90 LYS A N 1
ATOM 673 C CA . LYS A 1 90 ? 6.424 -5.216 -4.707 1.00 97.50 90 LYS A CA 1
ATOM 674 C C . LYS A 1 90 ? 7.246 -6.355 -5.301 1.00 97.50 90 LYS A C 1
ATOM 676 O O . LYS A 1 90 ? 8.145 -6.878 -4.643 1.00 97.50 90 LYS A O 1
ATOM 681 N N . PHE A 1 91 ? 6.979 -6.653 -6.568 1.00 97.50 91 PHE A N 1
ATOM 682 C CA . PHE A 1 91 ? 7.639 -7.681 -7.370 1.00 97.50 91 PHE A CA 1
ATOM 683 C C . PHE A 1 91 ? 8.371 -7.011 -8.540 1.00 97.50 91 PHE A C 1
ATOM 685 O O . PHE A 1 91 ? 7.783 -6.722 -9.581 1.00 97.50 91 PHE A O 1
ATOM 692 N N . ASN A 1 92 ? 9.646 -6.675 -8.339 1.00 96.06 92 ASN A N 1
ATOM 693 C CA . ASN A 1 92 ? 10.455 -6.036 -9.381 1.00 96.06 92 ASN A CA 1
ATOM 694 C C . ASN A 1 92 ? 10.758 -7.025 -10.501 1.00 96.06 92 ASN A C 1
ATOM 696 O O . ASN A 1 92 ? 11.238 -8.112 -10.203 1.00 96.06 92 ASN A O 1
ATOM 700 N N . TYR A 1 93 ? 10.573 -6.610 -11.757 1.00 95.62 93 TYR A N 1
ATOM 701 C CA . TYR A 1 93 ? 10.862 -7.448 -12.927 1.00 95.62 93 TYR A CA 1
ATOM 702 C C . TYR A 1 93 ? 10.197 -8.826 -12.835 1.00 95.62 93 TYR A C 1
ATOM 704 O O . TYR A 1 93 ? 10.843 -9.851 -13.045 1.00 95.62 93 TYR A O 1
ATOM 712 N N . PHE A 1 94 ? 8.909 -8.823 -12.474 1.00 96.94 94 PHE A N 1
ATOM 713 C CA . PHE A 1 94 ? 8.150 -10.036 -12.192 1.00 96.94 94 PHE A CA 1
ATOM 714 C C . PHE A 1 94 ? 8.274 -11.059 -13.324 1.00 96.94 94 PHE A C 1
ATOM 716 O O . PHE A 1 94 ? 7.995 -10.761 -14.489 1.00 96.94 94 PHE A O 1
ATOM 723 N N . SER A 1 95 ? 8.617 -12.287 -12.948 1.00 96.69 95 SER A N 1
ATOM 724 C CA . SER A 1 95 ? 8.605 -13.443 -13.839 1.00 96.69 95 SER A CA 1
ATOM 725 C C . SER A 1 95 ? 7.840 -14.585 -13.185 1.00 96.69 95 SER A C 1
ATOM 727 O O . SER A 1 95 ? 8.013 -14.863 -12.000 1.00 96.69 95 SER A O 1
ATOM 729 N N . ILE A 1 96 ? 6.993 -15.270 -13.953 1.00 96.31 96 ILE A N 1
ATOM 730 C CA . ILE A 1 96 ? 6.165 -16.353 -13.407 1.00 96.31 96 ILE A CA 1
ATOM 731 C C . ILE A 1 96 ? 7.010 -17.497 -12.830 1.00 96.31 96 ILE A C 1
ATOM 733 O O . ILE A 1 96 ? 6.625 -18.097 -11.833 1.00 96.31 96 ILE A O 1
ATOM 737 N N . GLU A 1 97 ? 8.177 -17.745 -13.425 1.00 97.06 97 GLU A N 1
ATOM 738 C CA . GLU A 1 97 ? 9.116 -18.799 -13.036 1.00 97.06 97 GLU A CA 1
ATOM 739 C C . GLU A 1 97 ? 9.755 -18.542 -11.665 1.00 97.06 97 GLU A C 1
ATOM 741 O O . GLU A 1 97 ? 9.916 -19.483 -10.895 1.00 97.06 97 GLU A O 1
ATOM 746 N N . ASN A 1 98 ? 10.081 -17.285 -11.337 1.00 95.31 98 ASN A N 1
ATOM 747 C CA . ASN A 1 98 ? 10.779 -16.949 -10.089 1.00 95.31 98 ASN A CA 1
ATOM 748 C C . ASN A 1 98 ? 9.843 -16.415 -8.996 1.00 95.31 98 ASN A C 1
ATOM 750 O O . ASN A 1 98 ? 10.067 -16.658 -7.813 1.00 95.31 98 ASN A O 1
ATOM 754 N N . ASP A 1 99 ? 8.802 -15.672 -9.375 1.00 97.44 99 ASP A N 1
ATOM 755 C CA . ASP A 1 99 ? 7.960 -14.918 -8.441 1.00 97.44 99 ASP A CA 1
ATOM 756 C C . ASP A 1 99 ? 6.536 -15.473 -8.324 1.00 97.44 99 ASP A C 1
ATOM 758 O O . ASP A 1 99 ? 5.785 -15.037 -7.451 1.00 97.44 99 ASP A O 1
ATOM 762 N N . GLY A 1 100 ? 6.136 -16.412 -9.191 1.00 97.38 100 GLY A N 1
ATOM 763 C CA . GLY A 1 100 ? 4.764 -16.920 -9.248 1.00 97.38 100 GLY A CA 1
ATOM 764 C C . GLY A 1 100 ? 4.302 -17.544 -7.931 1.00 97.38 100 GLY A C 1
ATOM 765 O O . GLY A 1 100 ? 3.240 -17.190 -7.418 1.00 97.38 100 GLY A O 1
ATOM 766 N N . GLU A 1 101 ? 5.119 -18.422 -7.345 1.00 97.81 101 GLU A N 1
ATOM 767 C CA . GLU A 1 101 ? 4.823 -19.051 -6.051 1.00 97.81 101 GLU A CA 1
ATOM 768 C C . GLU A 1 101 ? 4.773 -18.012 -4.925 1.00 97.81 101 GLU A C 1
ATOM 770 O O . GLU A 1 101 ? 3.803 -17.953 -4.168 1.00 97.81 101 GLU A O 1
ATOM 775 N N . ARG A 1 102 ? 5.755 -17.102 -4.890 1.00 97.81 102 ARG A N 1
ATOM 776 C CA . ARG A 1 102 ? 5.812 -16.017 -3.906 1.00 97.81 102 ARG A CA 1
ATOM 777 C C . ARG A 1 102 ? 4.577 -15.118 -3.968 1.00 97.81 102 ARG A C 1
ATOM 779 O O . ARG A 1 102 ? 4.026 -14.779 -2.924 1.00 97.81 102 ARG A O 1
ATOM 786 N N . LEU A 1 103 ? 4.128 -14.736 -5.165 1.00 97.94 103 LEU A N 1
ATOM 787 C CA . LEU A 1 103 ? 2.914 -13.938 -5.348 1.00 97.94 103 LEU A CA 1
ATOM 788 C C . LEU A 1 103 ? 1.693 -14.655 -4.764 1.00 97.94 103 LEU A C 1
ATOM 790 O O . LEU A 1 103 ? 0.902 -14.037 -4.049 1.00 97.94 103 LEU A O 1
ATOM 794 N N . LEU A 1 104 ? 1.537 -15.947 -5.062 1.00 97.88 104 LEU A N 1
ATOM 795 C CA . LEU A 1 104 ? 0.420 -16.739 -4.551 1.00 97.88 104 LEU A CA 1
ATOM 796 C C . LEU A 1 104 ? 0.455 -16.838 -3.027 1.00 97.88 104 LEU A C 1
ATOM 798 O O . LEU A 1 104 ? -0.590 -16.727 -2.390 1.00 97.88 104 LEU A O 1
ATOM 802 N N . ASP A 1 105 ? 1.630 -17.015 -2.438 1.00 98.06 105 ASP A N 1
ATOM 803 C CA . ASP A 1 105 ? 1.770 -17.141 -0.992 1.00 98.06 105 ASP A CA 1
ATOM 804 C C . ASP A 1 105 ? 1.563 -15.813 -0.262 1.00 98.06 105 ASP A C 1
ATOM 806 O O . ASP A 1 105 ? 0.841 -15.776 0.738 1.00 98.06 105 ASP A O 1
ATOM 810 N N . ASP A 1 106 ? 2.084 -14.706 -0.796 1.00 97.94 106 ASP A N 1
ATOM 811 C CA . ASP A 1 106 ? 1.815 -13.364 -0.274 1.00 97.94 106 ASP A CA 1
ATOM 812 C C . ASP A 1 106 ? 0.317 -13.028 -0.353 1.00 97.94 106 ASP A C 1
ATOM 814 O O . ASP A 1 106 ? -0.255 -12.489 0.603 1.00 97.94 106 ASP A O 1
ATOM 818 N N . LEU A 1 107 ? -0.352 -13.406 -1.448 1.00 97.19 107 LEU A N 1
ATOM 819 C CA . LEU A 1 107 ? -1.790 -13.206 -1.617 1.00 97.19 107 LEU A CA 1
ATOM 820 C C . LEU A 1 107 ? -2.608 -14.061 -0.638 1.00 97.19 107 LEU A C 1
ATOM 822 O O . LEU A 1 107 ? -3.479 -13.526 0.052 1.00 97.19 107 LEU A O 1
ATOM 826 N N . LYS A 1 108 ? -2.311 -15.364 -0.522 1.00 97.81 108 LYS A N 1
ATOM 827 C CA . LYS A 1 108 ? -2.960 -16.265 0.449 1.00 97.81 108 LYS A CA 1
ATOM 828 C C . LYS A 1 108 ? -2.789 -15.742 1.869 1.00 97.81 108 LYS A C 1
ATOM 830 O O . LYS A 1 108 ? -3.770 -15.625 2.600 1.00 97.81 108 LYS A O 1
ATOM 835 N N . ARG A 1 109 ? -1.562 -15.371 2.246 1.00 97.25 109 ARG A N 1
ATOM 836 C CA . ARG A 1 109 ? -1.252 -14.829 3.572 1.00 97.25 109 ARG A CA 1
ATOM 837 C C . ARG A 1 109 ? -2.033 -13.549 3.845 1.00 97.25 109 ARG A C 1
ATOM 839 O O . ARG A 1 109 ? -2.565 -13.383 4.940 1.00 97.25 109 ARG A O 1
ATOM 846 N N . ASN A 1 110 ? -2.126 -12.648 2.869 1.00 96.56 110 ASN A N 1
ATOM 847 C CA . ASN A 1 110 ? -2.879 -11.408 3.028 1.00 96.56 110 ASN A CA 1
ATOM 848 C C . ASN A 1 110 ? -4.394 -11.650 3.137 1.00 96.56 110 ASN A C 1
ATOM 850 O O . ASN A 1 110 ? -5.079 -10.956 3.884 1.00 96.56 110 ASN A O 1
ATOM 854 N N . PHE A 1 111 ? -4.923 -12.646 2.434 1.00 94.19 111 PHE A N 1
ATOM 855 C CA . PHE A 1 111 ? -6.340 -12.991 2.513 1.00 94.19 111 PHE A CA 1
ATOM 856 C C . PHE A 1 111 ? -6.707 -13.698 3.825 1.00 94.19 111 PHE A C 1
ATOM 858 O O . PHE A 1 111 ? -7.761 -13.447 4.400 1.00 94.19 111 PHE A O 1
ATOM 865 N N . GLN A 1 112 ? -5.831 -14.576 4.314 1.00 96.31 112 GLN A N 1
ATOM 866 C CA . GLN A 1 112 ? -6.093 -15.420 5.482 1.00 96.31 112 GLN A CA 1
ATOM 867 C C . GLN A 1 112 ? -5.713 -14.767 6.816 1.00 96.31 112 GLN A C 1
ATOM 869 O O . GLN A 1 112 ? -6.115 -15.262 7.870 1.00 96.31 112 GLN A O 1
ATOM 874 N N . ARG A 1 113 ? -4.928 -13.681 6.810 1.00 95.56 113 ARG A N 1
ATOM 875 C CA . ARG A 1 113 ? -4.551 -12.998 8.055 1.00 95.56 113 ARG A CA 1
ATOM 876 C C . ARG A 1 113 ? -5.790 -12.480 8.781 1.00 95.56 113 ARG A C 1
ATOM 878 O O . ARG A 1 113 ? -6.670 -11.863 8.177 1.00 95.56 113 ARG A O 1
ATOM 885 N N . SER A 1 114 ? -5.801 -12.652 10.101 1.00 96.31 114 SER A N 1
ATOM 886 C CA . SER A 1 114 ? -6.807 -12.022 10.953 1.00 96.31 114 SER A CA 1
ATOM 887 C C . SER A 1 114 ? -6.778 -10.509 10.732 1.00 96.31 114 SER A C 1
ATOM 889 O O . SER A 1 114 ? -5.740 -9.869 10.905 1.00 96.31 114 SER A O 1
ATOM 891 N N . THR A 1 115 ? -7.903 -9.960 10.281 1.00 94.38 115 THR A N 1
ATOM 892 C CA . THR A 1 115 ? -8.048 -8.546 9.935 1.00 94.38 115 THR A CA 1
ATOM 893 C C . THR A 1 115 ? -9.262 -7.994 10.667 1.00 94.38 115 THR A C 1
ATOM 895 O O . THR A 1 115 ? -10.350 -8.559 10.574 1.00 94.38 115 THR A O 1
ATOM 898 N N . ALA A 1 116 ? -9.074 -6.881 11.371 1.00 94.81 116 ALA A N 1
ATOM 899 C CA . ALA A 1 116 ? -10.160 -6.047 11.865 1.00 94.81 116 ALA A CA 1
ATOM 900 C C . ALA A 1 116 ? -10.310 -4.832 10.942 1.00 94.81 116 ALA A C 1
ATOM 902 O O . ALA A 1 116 ? -9.318 -4.327 10.415 1.00 94.81 116 ALA A O 1
ATOM 903 N N . PHE A 1 117 ? -11.543 -4.376 10.758 1.00 94.88 117 PHE A N 1
ATOM 904 C CA . PHE A 1 117 ? -11.873 -3.209 9.945 1.00 94.88 117 PHE A CA 1
ATOM 905 C C . PHE A 1 117 ? -12.415 -2.088 10.823 1.00 94.88 117 PHE A C 1
ATOM 907 O O . PHE A 1 117 ? -12.976 -2.374 11.878 1.00 94.88 117 PHE A O 1
ATOM 914 N N . ASP A 1 118 ? -12.253 -0.843 10.366 1.00 94.94 118 ASP A N 1
ATOM 915 C CA . ASP A 1 118 ? -12.724 0.361 11.069 1.00 94.94 118 ASP A CA 1
ATOM 916 C C . ASP A 1 118 ? -12.244 0.419 12.533 1.00 94.94 118 ASP A C 1
ATOM 918 O O . ASP A 1 118 ? -13.008 0.498 13.494 1.00 94.94 118 ASP A O 1
ATOM 922 N N . ALA A 1 119 ? -10.926 0.279 12.702 1.00 93.56 119 ALA A N 1
ATOM 923 C CA . ALA A 1 119 ? -10.283 0.200 14.004 1.00 93.56 119 ALA A CA 1
ATOM 924 C C . ALA A 1 119 ? -9.590 1.519 14.371 1.00 93.56 119 ALA A C 1
ATOM 926 O O . ALA A 1 119 ? -8.913 2.134 13.550 1.00 93.56 119 ALA A O 1
ATOM 927 N N . LEU A 1 120 ? -9.685 1.897 15.649 1.00 93.69 120 LEU A N 1
ATOM 928 C CA . LEU A 1 120 ? -8.967 3.029 16.232 1.00 93.69 120 LEU A CA 1
ATOM 929 C C . LEU A 1 120 ? -8.122 2.561 17.418 1.00 93.69 120 LEU A C 1
ATOM 931 O O . LEU A 1 120 ? -8.628 1.960 18.367 1.00 93.69 120 LEU A O 1
ATOM 935 N N . MET A 1 121 ? -6.828 2.876 17.388 1.00 94.06 121 MET A N 1
ATOM 936 C CA . MET A 1 121 ? -5.909 2.584 18.484 1.00 94.06 121 MET A CA 1
ATOM 937 C C . MET A 1 121 ? -5.754 3.806 19.391 1.00 94.06 121 MET A C 1
ATOM 939 O O . MET A 1 121 ? -5.514 4.918 18.928 1.00 94.06 121 MET A O 1
ATOM 943 N N . ARG A 1 122 ? -5.842 3.597 20.709 1.00 95.12 122 ARG A N 1
ATOM 944 C CA . ARG A 1 122 ? -5.585 4.639 21.709 1.00 95.12 122 ARG A CA 1
ATOM 945 C C . ARG A 1 122 ? -4.617 4.146 22.774 1.00 95.12 122 ARG A C 1
ATOM 947 O O . ARG A 1 122 ? -4.969 3.296 23.589 1.00 95.12 122 ARG A O 1
ATOM 954 N N . VAL A 1 123 ? -3.434 4.751 22.812 1.00 96.00 123 VAL A N 1
ATOM 955 C CA . VAL A 1 123 ? -2.420 4.490 23.840 1.00 96.00 123 VAL A CA 1
ATOM 956 C C . VAL A 1 123 ? -2.724 5.325 25.088 1.00 96.00 123 VAL A C 1
ATOM 958 O O . VAL A 1 123 ? -2.955 6.531 25.002 1.00 96.00 123 VAL A O 1
ATOM 961 N N . ARG A 1 124 ? -2.753 4.676 26.256 1.00 96.12 124 ARG A N 1
ATOM 962 C CA . ARG A 1 124 ? -2.906 5.314 27.572 1.00 96.12 124 ARG A CA 1
ATOM 963 C C . ARG A 1 124 ? -1.711 4.966 28.443 1.00 96.12 124 ARG A C 1
ATOM 965 O O . ARG A 1 124 ? -1.155 3.879 28.327 1.00 96.12 124 ARG A O 1
ATOM 972 N N . THR A 1 125 ? -1.348 5.886 29.319 1.00 97.31 125 THR A N 1
ATOM 973 C CA . THR A 1 125 ? -0.149 5.800 30.148 1.00 97.31 125 THR A CA 1
ATOM 974 C C . THR A 1 125 ? -0.472 6.180 31.589 1.00 97.31 125 THR A C 1
ATOM 976 O O . THR A 1 125 ? -1.469 6.853 31.858 1.00 97.31 125 THR A O 1
ATOM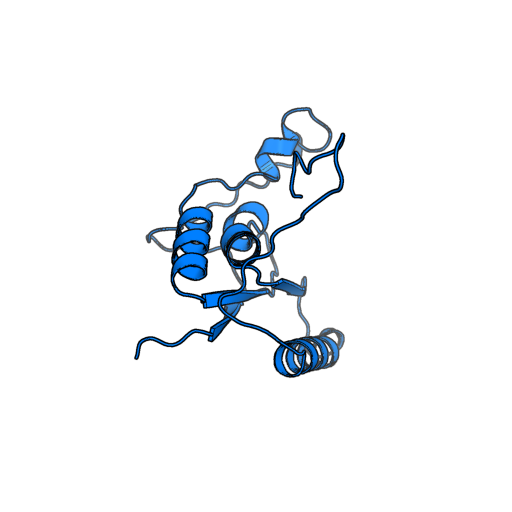 979 N N . SER A 1 126 ? 0.362 5.728 32.526 1.00 97.38 126 SER A N 1
ATOM 980 C CA . SER A 1 126 ? 0.311 6.183 33.915 1.00 97.38 126 SER A CA 1
ATOM 981 C C . SER A 1 126 ? 0.681 7.666 34.025 1.00 97.38 126 SER A C 1
ATOM 983 O O . SER A 1 126 ? 1.249 8.257 33.103 1.00 97.38 126 SER A O 1
ATOM 985 N N . SER A 1 127 ? 0.400 8.264 35.182 1.00 97.25 127 SER A N 1
ATOM 986 C CA . SER A 1 127 ? 0.779 9.644 35.485 1.00 97.25 127 SER A CA 1
ATOM 987 C C . SER A 1 127 ? 2.270 9.899 35.236 1.00 97.25 127 SER A C 1
ATOM 989 O O . SER A 1 127 ? 3.114 9.086 35.608 1.00 97.25 127 SER A O 1
ATOM 991 N N . GLY A 1 128 ? 2.586 11.045 34.628 1.00 96.38 128 GLY A N 1
ATOM 992 C CA . GLY A 1 128 ? 3.960 11.501 34.385 1.00 96.38 128 GLY A CA 1
ATOM 993 C C . GLY A 1 128 ? 4.505 11.242 32.976 1.00 96.38 128 GLY A C 1
ATOM 994 O O . GLY A 1 128 ? 5.501 11.854 32.607 1.00 96.38 128 GLY A O 1
ATOM 995 N N . ILE A 1 129 ? 3.845 10.414 32.161 1.00 96.94 129 ILE A N 1
ATOM 996 C CA . ILE A 1 129 ? 4.230 10.173 30.760 1.00 96.94 129 ILE A CA 1
ATOM 997 C C . ILE A 1 129 ? 3.013 10.228 29.835 1.00 96.94 129 ILE A C 1
ATOM 999 O O . ILE A 1 129 ? 1.888 9.970 30.263 1.00 96.94 129 ILE A O 1
ATOM 1003 N N . ARG A 1 130 ? 3.228 10.562 28.557 1.00 95.81 130 ARG A N 1
ATOM 1004 C CA . ARG A 1 130 ? 2.198 10.525 27.508 1.00 95.81 130 ARG A CA 1
ATOM 1005 C C . ARG A 1 130 ? 2.816 10.194 26.145 1.00 95.81 130 ARG A C 1
ATOM 1007 O O . ARG A 1 130 ? 3.946 10.617 25.903 1.00 95.81 130 ARG A O 1
ATOM 1014 N N . PRO A 1 131 ? 2.094 9.501 25.250 1.00 94.25 131 PRO A N 1
ATOM 1015 C CA . PRO A 1 131 ? 2.504 9.388 23.855 1.00 94.25 131 PRO A CA 1
ATOM 1016 C C . PRO A 1 131 ? 2.476 10.779 23.207 1.00 94.25 131 PRO A C 1
ATOM 1018 O O . PRO A 1 131 ? 1.509 11.523 23.381 1.00 94.25 131 PRO A O 1
ATOM 1021 N N . ILE A 1 132 ? 3.552 11.139 22.509 1.00 95.19 132 ILE A N 1
ATOM 1022 C CA . ILE A 1 132 ? 3.686 12.433 21.817 1.00 95.19 132 ILE A CA 1
ATOM 1023 C C . ILE A 1 132 ? 3.788 12.292 20.299 1.00 95.19 132 ILE A C 1
ATOM 1025 O O . ILE A 1 132 ? 3.665 13.297 19.611 1.00 95.19 132 ILE A O 1
ATOM 1029 N N . ASP A 1 133 ? 3.997 11.075 19.797 1.00 93.81 133 ASP A N 1
ATOM 1030 C CA . ASP A 1 133 ? 4.167 10.811 18.373 1.00 93.81 133 ASP A CA 1
ATOM 1031 C C . ASP A 1 133 ? 3.741 9.378 18.017 1.00 93.81 133 ASP A C 1
ATOM 1033 O O . ASP A 1 133 ? 3.738 8.492 18.883 1.00 93.81 133 ASP A O 1
ATOM 1037 N N . PHE A 1 134 ? 3.383 9.173 16.750 1.00 87.06 134 PHE A N 1
ATOM 1038 C CA . PHE A 1 134 ? 3.048 7.885 16.147 1.00 87.06 134 PHE A CA 1
ATOM 1039 C C . PHE A 1 134 ? 3.746 7.802 14.783 1.00 87.06 134 PHE A C 1
ATOM 1041 O O . PHE A 1 134 ? 3.527 8.662 13.933 1.00 87.06 134 PHE A O 1
ATOM 1048 N N . LEU A 1 135 ? 4.592 6.783 14.607 1.00 63.25 135 LEU A N 1
ATOM 1049 C CA . LEU A 1 135 ? 5.321 6.517 13.361 1.00 63.25 135 LEU A CA 1
ATOM 1050 C C . LEU A 1 135 ? 4.444 5.798 12.331 1.00 63.25 135 LEU A C 1
ATOM 1052 O O . LEU A 1 135 ? 3.680 4.898 12.751 1.00 63.25 135 LEU A O 1
#

Secondary structure (DSSP, 8-state):
----EEEEEEE-S---SSSTT-------GGGTTSTTTHHHHS-SSSHHHHHHHHHHHTTEEEEEEE--SS---HHHHTHHHHHHT--EEE-TT--HHHHHHHHHHHHHHHHHS---SS--------TT-------

Organism: NCBI:txid433720

Radius of gyration: 17.61 Å; chains: 1; bounding box: 47×36×54 Å

pLDDT: mean 94.86, std 5.42, range [50.66, 98.31]

Foldseek 3Di:
DLDAEEAEAEEEAAQCDPDQPHDDDPDDPVCPPHPCVVVLLAAPDCSLLVLLVVCLVSQYAYEYEYEYQDDHSCSHNVNSNVSNVHYYHYHHNDDCVPCVVVVVVVVVCVVPDDDDTNDDDDDDDDPPDDDDDDD